Protein AF-A0A438EMU8-F1 (afdb_monomer)

Solvent-accessible surface area (backbone atoms only — not comparable to full-atom values): 4818 Å² total; per-residue (Å²): 131,91,80,73,84,73,59,92,87,68,49,71,46,82,44,73,46,84,89,39,80,45,80,42,74,70,58,93,92,57,79,93,80,73,55,71,72,54,30,59,75,46,70,56,86,82,77,95,72,93,78,84,85,80,60,95,85,57,76,93,73,84,87,77,135

Organism: Vitis vinifera (NCBI:txid29760)

Structure (mmCIF, N/CA/C/O backbone):
data_AF-A0A438EMU8-F1
#
_entry.id   AF-A0A438EMU8-F1
#
loop_
_atom_site.group_PDB
_atom_site.id
_atom_site.type_symbol
_atom_site.label_atom_id
_atom_site.label_alt_id
_atom_site.label_comp_id
_atom_site.label_asym_id
_atom_site.label_entity_id
_atom_site.label_seq_id
_atom_site.pdbx_PDB_ins_code
_atom_site.Cartn_x
_atom_site.Cartn_y
_atom_site.Cartn_z
_atom_site.occupancy
_atom_site.B_iso_or_equiv
_atom_site.auth_seq_id
_atom_site.auth_comp_id
_atom_site.auth_asym_id
_atom_site.auth_atom_id
_atom_site.pdbx_PDB_model_num
ATOM 1 N N . MET A 1 1 ? -14.430 17.387 12.138 1.00 39.66 1 MET A N 1
ATOM 2 C CA . MET A 1 1 ? -13.994 16.769 10.866 1.00 39.66 1 MET A CA 1
ATOM 3 C C . MET A 1 1 ? -12.517 17.083 10.679 1.00 39.66 1 MET A C 1
ATOM 5 O O . MET A 1 1 ? -12.216 18.261 10.491 1.00 39.66 1 MET A O 1
ATOM 9 N N . PRO A 1 2 ? -11.585 16.123 10.783 1.00 42.28 2 PRO A N 1
ATOM 10 C CA . PRO A 1 2 ? -10.193 16.404 10.462 1.00 42.28 2 PRO A CA 1
ATOM 11 C C . PRO A 1 2 ? -10.102 16.660 8.954 1.00 42.28 2 PRO A C 1
ATOM 13 O O . PRO A 1 2 ? -10.336 15.765 8.146 1.00 42.28 2 PRO A O 1
ATOM 16 N N . LYS A 1 3 ? -9.825 17.907 8.563 1.00 52.91 3 LYS A N 1
ATOM 17 C CA . LYS A 1 3 ? -9.588 18.268 7.164 1.00 52.91 3 LYS A CA 1
ATOM 18 C C . LYS A 1 3 ? -8.133 17.945 6.845 1.00 52.91 3 LYS A C 1
ATOM 20 O O . LYS A 1 3 ? -7.241 18.690 7.235 1.00 52.91 3 LYS A O 1
ATOM 25 N N . THR A 1 4 ? -7.892 16.823 6.170 1.00 57.84 4 THR A N 1
ATOM 26 C CA . THR A 1 4 ? -6.579 16.581 5.560 1.00 57.84 4 THR A CA 1
ATOM 27 C C . THR A 1 4 ? -6.443 17.465 4.315 1.00 57.84 4 THR A C 1
ATOM 29 O O . THR A 1 4 ? -7.425 17.617 3.583 1.00 57.84 4 THR A O 1
ATOM 32 N N . PRO A 1 5 ? -5.274 18.083 4.062 1.00 52.94 5 PRO A N 1
ATOM 33 C CA . PRO A 1 5 ? -5.057 18.853 2.845 1.00 52.94 5 PRO A CA 1
ATOM 34 C C . PRO A 1 5 ? -5.217 17.925 1.638 1.00 52.94 5 PRO A C 1
ATOM 36 O O . PRO A 1 5 ? -4.469 16.961 1.493 1.00 52.94 5 PRO A O 1
ATOM 39 N N . GLN A 1 6 ? -6.210 18.185 0.787 1.00 59.53 6 GLN A N 1
ATOM 40 C CA . GLN A 1 6 ? -6.322 17.517 -0.505 1.00 59.53 6 GLN A CA 1
ATOM 41 C C . GLN A 1 6 ? -5.178 18.038 -1.378 1.00 59.53 6 GLN A C 1
ATOM 43 O O . GLN A 1 6 ? -5.234 19.161 -1.885 1.00 59.53 6 GLN A O 1
ATOM 48 N N . SER A 1 7 ? -4.107 17.253 -1.512 1.00 62.22 7 SER A N 1
ATOM 49 C CA . SER A 1 7 ? -3.136 17.475 -2.578 1.00 62.22 7 SER A CA 1
ATOM 50 C C . SER A 1 7 ? -3.911 17.443 -3.895 1.00 62.22 7 SER A C 1
ATOM 52 O O . SER A 1 7 ? -4.669 16.514 -4.172 1.00 62.22 7 SER A O 1
ATOM 54 N N . LYS A 1 8 ? -3.826 18.540 -4.646 1.00 64.94 8 LYS A N 1
ATOM 55 C CA . LYS A 1 8 ? -4.666 18.824 -5.814 1.00 64.94 8 LYS A CA 1
ATOM 56 C C . LYS A 1 8 ? -4.619 17.647 -6.805 1.00 64.94 8 LYS A C 1
ATOM 58 O O . LYS A 1 8 ? -3.633 17.501 -7.517 1.00 64.94 8 LYS A O 1
ATOM 63 N N . GLY A 1 9 ? -5.673 16.825 -6.831 1.00 75.44 9 GLY A N 1
ATOM 64 C CA . GLY A 1 9 ? -5.860 15.731 -7.793 1.00 75.44 9 GLY A CA 1
ATOM 65 C C . GLY A 1 9 ? -5.707 14.301 -7.261 1.00 75.44 9 GLY A C 1
ATOM 66 O O . GLY A 1 9 ? -6.041 13.377 -7.994 1.00 75.44 9 GLY A O 1
ATOM 67 N N . LEU A 1 10 ? -5.264 14.084 -6.016 1.00 85.25 10 LEU A N 1
ATOM 68 C CA . LEU A 1 10 ? -5.222 12.731 -5.444 1.00 85.25 10 LEU A CA 1
ATOM 69 C C . LEU A 1 10 ? -6.548 12.382 -4.763 1.00 85.25 10 LEU A C 1
ATOM 71 O O . LEU A 1 10 ? -7.033 13.119 -3.900 1.00 85.25 10 LEU A O 1
ATOM 75 N N . MET A 1 11 ? -7.119 11.236 -5.130 1.00 92.94 11 MET A N 1
ATOM 76 C CA . MET A 1 11 ? -8.323 10.696 -4.507 1.00 92.94 11 MET A CA 1
ATOM 77 C C . MET A 1 11 ? -7.937 9.608 -3.513 1.00 92.94 11 MET A C 1
ATOM 79 O O . MET A 1 11 ? -7.131 8.737 -3.818 1.00 92.94 11 MET A O 1
ATOM 83 N N . TYR A 1 12 ? -8.530 9.653 -2.325 1.00 92.25 12 TYR A N 1
ATOM 84 C CA . TYR A 1 12 ? -8.346 8.627 -1.310 1.00 92.25 12 TYR A CA 1
ATOM 85 C C . TYR A 1 12 ? -9.694 8.068 -0.887 1.00 92.25 12 TYR A C 1
ATOM 87 O O . TYR A 1 12 ? -10.673 8.811 -0.817 1.00 92.25 12 TYR A O 1
ATOM 95 N N . VAL A 1 13 ? -9.714 6.785 -0.550 1.00 93.81 13 VAL A N 1
ATOM 96 C CA . VAL A 1 13 ? -10.888 6.091 -0.018 1.00 93.81 13 VAL A CA 1
ATOM 97 C C . VAL A 1 13 ? -10.557 5.447 1.319 1.00 93.81 13 VAL A C 1
ATOM 99 O O . VAL A 1 13 ? -9.420 5.040 1.564 1.00 93.81 13 VAL A O 1
ATOM 102 N N . GLU A 1 14 ? -11.555 5.370 2.192 1.00 96.31 14 GLU A N 1
ATOM 103 C CA . GLU A 1 14 ? -11.476 4.524 3.378 1.00 96.31 14 GLU A CA 1
ATOM 104 C C . GLU A 1 14 ? -11.797 3.084 2.975 1.00 96.31 14 GLU A C 1
ATOM 106 O O . GLU A 1 14 ? -12.807 2.820 2.323 1.00 96.31 14 GLU A O 1
ATOM 111 N N . ALA A 1 15 ? -10.923 2.158 3.354 1.00 95.31 15 ALA A N 1
ATOM 112 C CA . ALA A 1 15 ? -11.091 0.732 3.135 1.00 95.31 15 ALA A CA 1
ATOM 113 C C . ALA A 1 15 ? -10.999 -0.015 4.466 1.00 95.31 15 ALA A C 1
ATOM 115 O O . ALA A 1 15 ? -10.330 0.426 5.403 1.00 95.31 15 ALA A O 1
ATOM 116 N N . LEU A 1 16 ? -11.665 -1.165 4.538 1.00 97.19 16 LEU A N 1
ATOM 117 C CA . LEU A 1 16 ? -11.584 -2.074 5.672 1.00 97.19 16 LEU A CA 1
ATOM 118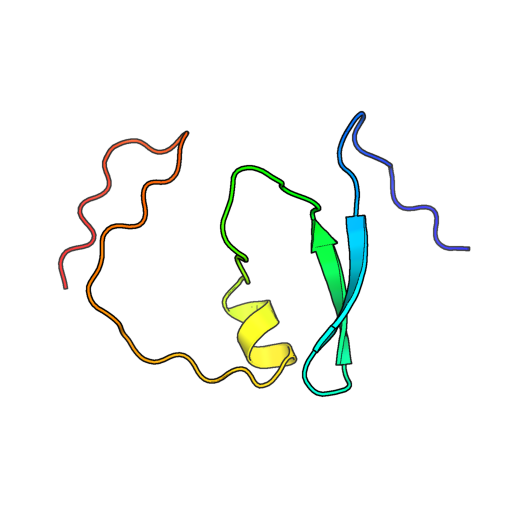 C C . LEU A 1 16 ? -10.785 -3.308 5.249 1.00 97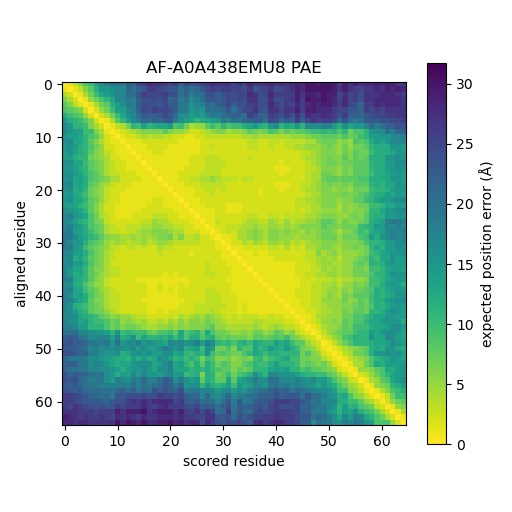.19 16 LEU A C 1
ATOM 120 O O . LEU A 1 16 ? -11.232 -4.068 4.394 1.00 97.19 16 LEU A O 1
ATOM 124 N N . VAL A 1 17 ? -9.613 -3.507 5.848 1.00 96.12 17 VAL A N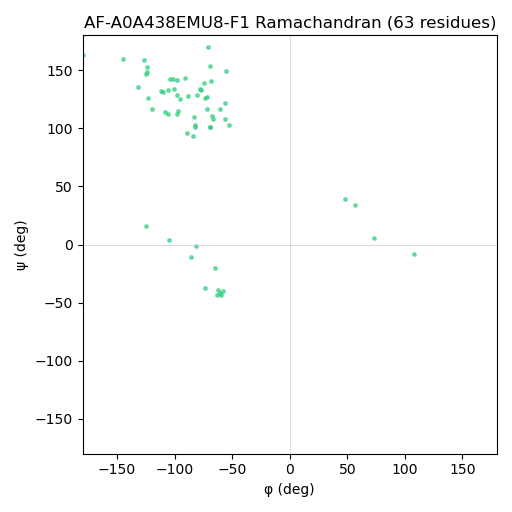 1
ATOM 125 C CA . VAL A 1 17 ? -8.736 -4.656 5.582 1.00 96.12 17 VAL A CA 1
ATOM 126 C C . VAL A 1 17 ? -8.487 -5.367 6.903 1.00 96.12 17 VAL A C 1
ATOM 128 O O . VAL A 1 17 ? -8.114 -4.724 7.882 1.00 96.12 17 VAL A O 1
ATOM 131 N N . ASN A 1 18 ? -8.758 -6.674 6.963 1.00 96.31 18 ASN A N 1
ATOM 132 C CA . ASN A 1 18 ? -8.702 -7.462 8.204 1.00 96.31 18 ASN A CA 1
ATOM 133 C C . ASN A 1 18 ? -9.433 -6.791 9.390 1.00 96.31 18 ASN A C 1
ATOM 135 O O . ASN A 1 18 ? -8.952 -6.780 10.519 1.00 96.31 18 ASN A O 1
ATOM 139 N N . GLY A 1 19 ? -10.588 -6.165 9.129 1.00 96.69 19 GLY A N 1
ATOM 140 C CA . GLY A 1 19 ? -11.383 -5.479 10.157 1.00 96.69 19 GLY A CA 1
ATOM 141 C C . GLY A 1 19 ? -10.798 -4.152 10.659 1.00 96.69 19 GLY A C 1
ATOM 142 O O . GLY A 1 19 ? -11.362 -3.546 11.568 1.00 96.69 19 GLY A O 1
ATOM 143 N N . LYS A 1 20 ? -9.702 -3.665 10.068 1.00 97.38 20 LYS A N 1
ATOM 144 C CA . LYS A 1 20 ? -9.057 -2.397 10.424 1.00 97.38 20 LYS A CA 1
ATOM 145 C C . LYS A 1 20 ? -9.256 -1.377 9.311 1.00 97.38 20 LYS A C 1
ATOM 147 O O . LYS A 1 20 ? -9.025 -1.663 8.137 1.00 97.38 20 LYS A O 1
ATOM 152 N N . ALA A 1 21 ? -9.684 -0.173 9.684 1.00 97.19 21 ALA A N 1
ATOM 153 C CA . ALA A 1 21 ? -9.825 0.923 8.734 1.00 97.19 21 ALA A CA 1
ATOM 154 C C . ALA A 1 21 ? -8.443 1.386 8.248 1.00 97.19 21 ALA A C 1
ATOM 156 O O . ALA A 1 21 ? 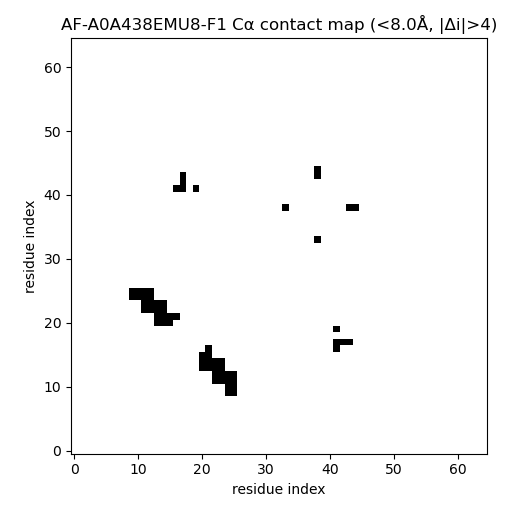-7.490 1.453 9.035 1.00 97.19 21 ALA A O 1
ATOM 157 N N . THR A 1 22 ? -8.333 1.711 6.964 1.00 96.75 22 THR A N 1
ATOM 158 C CA . THR A 1 22 ? -7.146 2.296 6.333 1.00 96.75 22 THR A CA 1
ATOM 159 C C . THR A 1 22 ? -7.541 3.289 5.241 1.00 96.75 22 THR A C 1
ATOM 161 O O . THR A 1 22 ? -8.662 3.257 4.734 1.00 96.75 22 THR A O 1
ATOM 164 N N . LYS A 1 23 ? -6.619 4.182 4.883 1.00 95.38 23 LYS A N 1
ATOM 165 C CA . LYS A 1 23 ? -6.785 5.161 3.811 1.00 95.38 23 LYS A CA 1
ATOM 166 C C . LYS A 1 23 ? -5.953 4.725 2.608 1.00 95.38 23 LYS A C 1
ATOM 168 O O . LYS A 1 23 ? -4.728 4.772 2.661 1.00 95.38 23 LYS A O 1
ATOM 173 N N . ALA A 1 24 ? -6.617 4.353 1.521 1.00 94.69 24 ALA A N 1
ATOM 174 C CA . ALA A 1 24 ? -5.979 3.937 0.277 1.00 94.69 24 ALA A CA 1
ATOM 175 C C . ALA A 1 24 ? -6.004 5.068 -0.757 1.00 94.69 24 ALA A C 1
ATOM 177 O O . ALA A 1 24 ? -6.986 5.808 -0.847 1.00 94.69 24 ALA A O 1
ATOM 178 N N . LEU A 1 25 ? -4.927 5.207 -1.532 1.00 94.62 25 LEU A N 1
ATOM 179 C CA . LEU A 1 25 ? -4.888 6.076 -2.707 1.00 94.62 25 LEU A CA 1
ATOM 180 C C . LEU A 1 25 ? -5.613 5.379 -3.864 1.00 94.62 25 LEU A C 1
ATOM 182 O O . LEU A 1 25 ? -5.372 4.203 -4.123 1.00 94.62 25 LEU A O 1
ATOM 186 N N . VAL A 1 26 ? -6.478 6.103 -4.567 1.00 92.06 26 VAL A N 1
ATOM 187 C CA . VAL A 1 26 ? -7.109 5.611 -5.792 1.00 92.06 26 VAL A CA 1
ATOM 188 C C . VAL A 1 26 ? -6.135 5.826 -6.944 1.00 92.06 26 VAL A C 1
ATOM 190 O O . VAL A 1 26 ? -5.984 6.942 -7.441 1.00 92.06 26 VAL A O 1
ATOM 193 N N . ASP A 1 27 ? -5.479 4.746 -7.355 1.00 90.06 27 ASP A N 1
ATOM 194 C CA . ASP A 1 27 ? -4.604 4.693 -8.522 1.00 90.06 27 ASP A CA 1
ATOM 195 C C . ASP A 1 27 ? -5.154 3.652 -9.505 1.00 90.06 27 ASP A C 1
ATOM 197 O O . ASP A 1 27 ? -5.268 2.473 -9.182 1.00 90.06 27 ASP A O 1
ATOM 201 N N . THR A 1 28 ? -5.549 4.098 -10.698 1.00 89.00 28 THR A N 1
ATOM 202 C CA . THR A 1 28 ? -6.115 3.214 -11.735 1.00 89.00 28 THR A CA 1
ATOM 203 C C . THR A 1 28 ? -5.043 2.559 -12.607 1.00 89.00 28 THR A C 1
ATOM 205 O O . THR A 1 28 ? -5.363 1.658 -13.380 1.00 89.00 28 THR A O 1
ATOM 208 N N . GLY A 1 29 ? -3.782 2.996 -12.498 1.00 87.75 29 GLY A N 1
ATOM 209 C CA . GLY A 1 29 ? -2.653 2.509 -13.293 1.00 87.75 29 GLY A CA 1
ATOM 210 C C . GLY A 1 29 ? -1.701 1.582 -12.536 1.00 87.75 29 GLY A C 1
ATOM 211 O O . GLY A 1 29 ? -0.675 1.192 -13.093 1.00 87.75 29 GLY A O 1
ATOM 212 N N . ALA A 1 30 ? -2.016 1.240 -11.286 1.00 84.50 30 ALA A N 1
ATOM 213 C CA . ALA A 1 30 ? -1.169 0.438 -10.414 1.00 84.50 30 ALA A CA 1
ATOM 214 C C . ALA A 1 30 ? -1.910 -0.778 -9.845 1.00 84.50 30 ALA A C 1
ATOM 216 O O . ALA A 1 30 ? -3.135 -0.8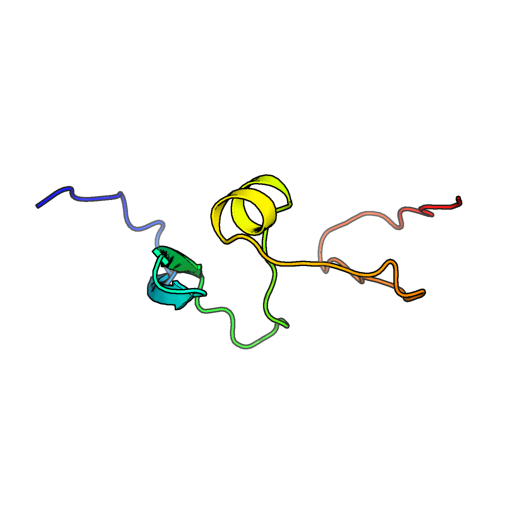09 -9.743 1.00 84.50 30 ALA A O 1
ATOM 217 N N . HIS A 1 31 ? -1.136 -1.778 -9.425 1.00 86.44 31 HIS A N 1
ATOM 218 C CA . HIS A 1 31 ? -1.621 -2.767 -8.469 1.00 86.44 31 HIS A CA 1
ATOM 219 C C . HIS A 1 31 ? -1.768 -2.135 -7.077 1.00 86.44 31 HIS A C 1
ATOM 221 O O . HIS A 1 31 ? -1.293 -1.030 -6.815 1.00 86.44 31 HIS A O 1
ATOM 227 N N . ASN A 1 32 ? -2.400 -2.861 -6.159 1.00 89.50 32 ASN A N 1
ATOM 228 C CA . ASN A 1 32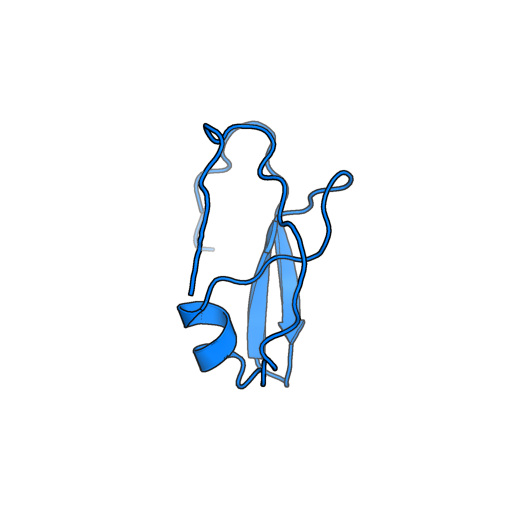 ? -2.530 -2.409 -4.782 1.00 89.50 32 ASN A CA 1
ATOM 229 C C . ASN A 1 32 ? -1.176 -2.507 -4.077 1.00 89.50 32 ASN A C 1
ATOM 231 O O . ASN A 1 32 ? -0.644 -3.601 -3.895 1.00 89.50 32 ASN A O 1
ATOM 235 N N . PHE A 1 33 ? -0.642 -1.365 -3.655 1.00 89.75 33 PHE A N 1
ATOM 236 C CA . PHE A 1 33 ? 0.568 -1.294 -2.848 1.00 89.75 33 PHE A CA 1
ATOM 237 C C . PHE A 1 33 ? 0.222 -0.987 -1.396 1.00 89.75 33 PHE A C 1
ATOM 239 O O . PHE A 1 33 ? -0.665 -0.186 -1.099 1.00 89.75 33 PHE A O 1
ATOM 246 N N . VAL A 1 34 ? 0.965 -1.610 -0.488 1.00 92.62 34 VAL A N 1
ATOM 247 C CA . VAL A 1 34 ? 0.891 -1.369 0.951 1.00 92.62 34 VAL A CA 1
ATOM 248 C C . VAL A 1 34 ? 2.314 -1.192 1.467 1.00 92.62 34 VAL A C 1
ATOM 250 O O . VAL A 1 34 ? 3.215 -1.921 1.056 1.00 92.62 34 VAL A O 1
ATOM 253 N N . SER A 1 35 ? 2.546 -0.194 2.322 1.00 92.69 35 SER A N 1
ATOM 254 C CA . SER A 1 35 ? 3.846 -0.067 2.985 1.00 92.69 35 SER A CA 1
ATOM 255 C C . SER A 1 35 ? 4.025 -1.204 3.988 1.00 92.69 35 SER A C 1
ATOM 257 O O . SER A 1 35 ? 3.047 -1.720 4.527 1.00 92.69 35 SER A O 1
ATOM 259 N N . GLU A 1 36 ? 5.265 -1.583 4.285 1.00 92.25 36 GLU A N 1
ATOM 260 C CA . GLU A 1 36 ? 5.528 -2.647 5.263 1.00 92.25 36 GLU A CA 1
ATOM 261 C C . GLU A 1 36 ? 4.923 -2.334 6.638 1.00 92.25 36 GLU A C 1
ATOM 263 O O . GLU A 1 36 ? 4.347 -3.208 7.285 1.00 92.25 36 GLU A O 1
ATOM 268 N N . ASP A 1 37 ? 5.003 -1.075 7.069 1.00 95.12 37 ASP A N 1
ATOM 269 C CA . ASP A 1 37 ? 4.426 -0.616 8.334 1.00 95.12 37 ASP A CA 1
ATOM 270 C C . ASP A 1 37 ? 2.910 -0.811 8.372 1.00 95.12 37 ASP A C 1
ATOM 272 O O . ASP A 1 37 ? 2.353 -1.275 9.371 1.00 95.12 37 ASP A O 1
ATOM 276 N N . GLU A 1 38 ? 2.247 -0.504 7.259 1.00 96.62 38 GLU A N 1
ATOM 277 C CA . GLU A 1 38 ? 0.808 -0.653 7.132 1.00 96.62 38 GLU A CA 1
ATOM 278 C C . GLU A 1 38 ? 0.406 -2.125 7.007 1.00 96.62 38 GLU A C 1
ATOM 280 O O . GLU A 1 38 ? -0.567 -2.544 7.628 1.00 96.62 38 GLU A O 1
ATOM 285 N N . ALA A 1 39 ? 1.190 -2.944 6.304 1.00 96.12 39 ALA A N 1
ATOM 286 C CA . ALA A 1 39 ? 0.982 -4.386 6.230 1.00 96.12 39 ALA A CA 1
ATOM 287 C C . ALA A 1 39 ? 1.055 -5.033 7.621 1.00 96.12 39 ALA A C 1
ATOM 289 O O . ALA A 1 39 ? 0.171 -5.813 7.978 1.00 96.12 39 ALA A O 1
ATOM 290 N N . ARG A 1 40 ? 2.036 -4.644 8.452 1.00 96.06 40 ARG A N 1
ATOM 291 C CA . ARG A 1 40 ? 2.127 -5.098 9.851 1.00 96.06 40 ARG A CA 1
ATOM 292 C C . ARG A 1 40 ? 0.926 -4.642 10.674 1.00 96.06 40 ARG A C 1
ATOM 294 O O . ARG A 1 40 ? 0.359 -5.443 11.415 1.00 96.06 40 ARG A O 1
ATOM 301 N N . ARG A 1 41 ? 0.492 -3.384 10.531 1.00 97.19 41 ARG A N 1
ATOM 302 C CA . ARG A 1 41 ? -0.691 -2.864 11.238 1.00 97.19 41 ARG A CA 1
ATOM 303 C C . ARG A 1 41 ? -1.962 -3.612 10.844 1.00 97.19 41 ARG A C 1
ATOM 305 O O . ARG A 1 41 ? -2.798 -3.875 11.705 1.00 97.19 41 ARG A O 1
ATOM 312 N N . LEU A 1 42 ? -2.103 -3.948 9.567 1.00 97.38 42 LEU A N 1
ATOM 313 C CA . LEU A 1 42 ? -3.235 -4.682 9.006 1.00 97.38 42 LEU A CA 1
ATOM 314 C C . LEU A 1 42 ? -3.136 -6.202 9.207 1.00 97.38 42 LEU A C 1
ATOM 316 O O . LEU A 1 42 ? -4.059 -6.913 8.824 1.00 97.38 42 LEU A O 1
ATOM 320 N N . GLU A 1 43 ? -2.064 -6.702 9.831 1.00 97.19 43 GLU A N 1
ATOM 321 C CA . GLU A 1 43 ? -1.811 -8.138 10.032 1.00 97.19 43 GLU A CA 1
ATOM 322 C C . GLU A 1 43 ? -1.790 -8.927 8.710 1.00 97.19 43 GLU A C 1
ATOM 324 O O . GLU A 1 43 ? -2.208 -10.082 8.637 1.00 97.19 43 GLU A O 1
ATOM 329 N N . LEU A 1 44 ? -1.306 -8.291 7.641 1.00 94.88 44 LEU A N 1
ATOM 330 C CA . LEU A 1 44 ? -1.107 -8.940 6.352 1.00 94.88 44 LEU A CA 1
ATOM 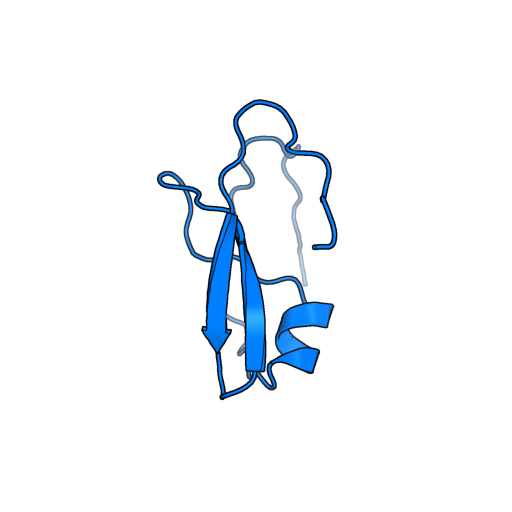331 C C . LEU A 1 44 ? 0.153 -9.803 6.401 1.00 94.88 44 LEU A C 1
ATOM 333 O O . LEU A 1 44 ? 1.214 -9.362 6.841 1.00 94.88 44 LEU A O 1
ATOM 337 N N . GLN A 1 45 ? 0.031 -11.034 5.914 1.00 92.25 45 GLN A N 1
ATOM 338 C CA . GLN A 1 45 ? 1.159 -11.934 5.714 1.00 92.25 45 GLN A CA 1
ATOM 339 C C . GLN A 1 45 ? 1.622 -11.811 4.265 1.00 92.25 45 GLN A C 1
ATOM 341 O O . GLN A 1 45 ? 0.826 -11.985 3.344 1.00 92.25 45 GLN A O 1
ATOM 346 N N . ALA A 1 46 ? 2.903 -11.512 4.070 1.00 86.25 46 ALA A N 1
ATOM 347 C CA . ALA A 1 46 ? 3.524 -11.483 2.754 1.00 86.25 46 ALA A CA 1
ATOM 348 C C . ALA A 1 46 ? 4.531 -12.631 2.643 1.00 86.25 46 ALA A C 1
ATOM 350 O O . ALA A 1 46 ? 5.365 -12.824 3.527 1.00 86.25 46 ALA A O 1
ATOM 351 N N . SER A 1 47 ? 4.469 -13.385 1.549 1.00 87.00 47 SER A N 1
ATOM 352 C CA . SER A 1 47 ? 5.541 -14.293 1.142 1.00 87.00 47 SER A CA 1
ATOM 353 C C . SER A 1 47 ? 6.504 -13.559 0.215 1.00 87.00 47 SER A C 1
ATOM 355 O O . SER A 1 47 ? 6.069 -12.771 -0.624 1.00 87.00 47 SER A O 1
ATOM 357 N N . LYS A 1 48 ? 7.808 -13.841 0.320 1.00 81.50 48 LYS A N 1
ATOM 358 C CA . LYS A 1 48 ? 8.781 -13.362 -0.671 1.00 81.50 48 LYS A CA 1
ATOM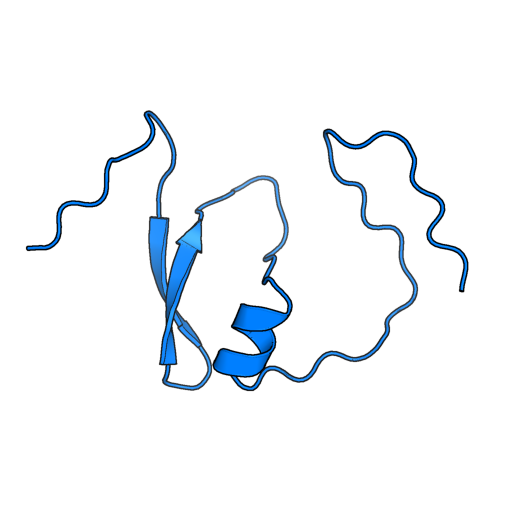 359 C C . LYS A 1 48 ? 8.480 -14.067 -1.994 1.00 81.50 48 LYS A C 1
ATOM 361 O O . LYS A 1 48 ? 8.707 -15.266 -2.120 1.00 81.50 48 LYS A O 1
ATOM 366 N N . GLU A 1 49 ? 7.945 -13.327 -2.954 1.00 78.12 49 GLU A N 1
ATOM 367 C CA . GLU A 1 49 ? 7.743 -13.795 -4.322 1.00 78.12 49 GLU A CA 1
ATOM 368 C C . GLU A 1 49 ? 8.796 -13.141 -5.222 1.00 78.12 49 GLU A C 1
ATOM 370 O O . GLU A 1 49 ? 9.082 -11.948 -5.106 1.00 78.12 49 GLU A O 1
AT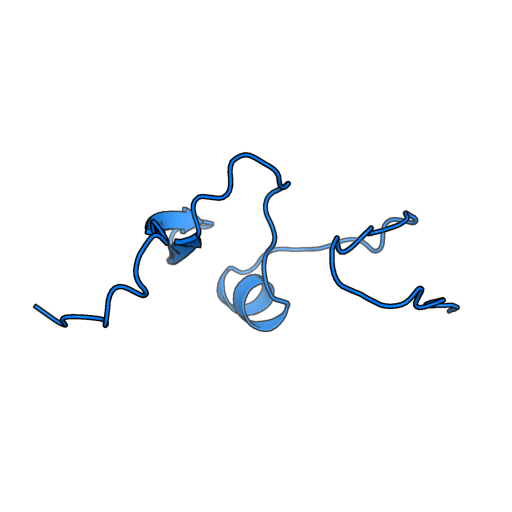OM 375 N N . GLY A 1 50 ? 9.440 -13.940 -6.074 1.00 69.69 50 GLY A N 1
ATOM 376 C CA . GLY A 1 50 ? 10.412 -13.430 -7.036 1.00 69.69 50 GLY A CA 1
ATOM 377 C C . GLY A 1 50 ? 9.696 -12.700 -8.170 1.00 69.69 50 GLY A C 1
ATOM 378 O O . GLY A 1 50 ? 8.824 -13.269 -8.816 1.00 69.69 50 GLY A O 1
ATOM 379 N N . GLY A 1 51 ? 10.068 -11.450 -8.438 1.00 73.12 51 GLY A N 1
ATOM 380 C CA . GLY A 1 51 ? 9.467 -10.656 -9.506 1.00 73.12 51 GLY A CA 1
ATOM 381 C C . GLY A 1 51 ? 10.090 -9.269 -9.610 1.00 73.12 51 GLY A C 1
ATOM 382 O O . GLY A 1 51 ? 10.771 -8.810 -8.694 1.00 73.12 51 GLY A O 1
ATOM 383 N N . TRP A 1 52 ? 9.872 -8.596 -10.740 1.00 68.69 52 TRP A N 1
ATOM 384 C CA . TRP A 1 52 ? 10.359 -7.233 -10.945 1.00 68.69 52 TRP A CA 1
ATOM 385 C C . TRP A 1 52 ? 9.249 -6.229 -10.631 1.00 68.69 52 TRP A C 1
ATOM 387 O O . TRP A 1 52 ? 8.251 -6.150 -11.346 1.00 68.69 52 TRP A O 1
ATOM 397 N N . LEU A 1 53 ? 9.436 -5.417 -9.589 1.00 74.75 53 LEU A N 1
ATOM 398 C CA . LEU A 1 53 ? 8.617 -4.228 -9.361 1.00 74.75 53 LEU A CA 1
ATOM 399 C C . LEU A 1 53 ? 9.174 -3.081 -10.205 1.00 74.75 53 LEU A C 1
ATOM 401 O O . LEU A 1 53 ? 10.261 -2.571 -9.937 1.00 74.75 53 LEU A O 1
ATOM 405 N N . LYS A 1 54 ? 8.455 -2.673 -11.251 1.00 67.69 54 LYS A N 1
ATOM 406 C CA . LYS A 1 54 ? 8.830 -1.487 -12.026 1.00 67.69 54 LYS A CA 1
ATOM 407 C C . LYS A 1 54 ? 8.166 -0.263 -11.409 1.00 67.69 54 LYS A C 1
ATOM 409 O O . LYS A 1 54 ? 7.020 0.047 -11.721 1.00 67.69 54 LYS A O 1
ATOM 414 N N . ALA A 1 55 ? 8.886 0.455 -10.554 1.00 68.06 55 ALA A N 1
ATOM 415 C CA . ALA A 1 55 ? 8.458 1.792 -10.175 1.00 68.06 55 ALA A CA 1
ATOM 416 C C . ALA A 1 55 ? 8.670 2.739 -11.370 1.00 68.06 55 ALA A C 1
ATOM 418 O O . ALA A 1 55 ? 9.746 2.804 -11.963 1.00 68.06 55 ALA A O 1
ATOM 419 N N . VAL A 1 56 ? 7.612 3.453 -11.758 1.00 58.19 56 VAL A N 1
ATOM 420 C CA . VAL A 1 56 ? 7.570 4.256 -12.997 1.00 58.19 56 VAL A CA 1
ATOM 421 C C . VAL A 1 56 ? 8.566 5.424 -12.987 1.00 58.19 56 VAL A C 1
ATOM 423 O O . VAL A 1 56 ? 8.936 5.919 -14.044 1.00 58.19 56 VAL A O 1
ATOM 426 N N . ASN A 1 57 ? 9.025 5.831 -11.799 1.00 66.44 57 ASN A N 1
ATOM 427 C CA . ASN A 1 57 ? 9.879 7.001 -11.582 1.00 66.44 57 ASN A CA 1
ATOM 428 C C . ASN A 1 57 ? 11.183 6.682 -10.827 1.00 66.44 57 ASN A C 1
ATOM 430 O O . ASN A 1 57 ? 11.823 7.593 -10.305 1.00 66.44 57 ASN A O 1
ATOM 434 N N . SER A 1 58 ? 11.580 5.411 -10.726 1.00 61.19 58 SER A N 1
ATOM 435 C CA . SER A 1 58 ? 12.850 5.035 -10.096 1.00 61.19 58 SER A CA 1
ATOM 436 C C . SER A 1 58 ? 13.937 4.808 -11.142 1.00 61.19 58 SER A C 1
ATOM 438 O O . SER A 1 58 ? 13.688 4.190 -12.179 1.00 61.19 58 SER A O 1
ATOM 440 N N . ALA A 1 59 ? 15.169 5.223 -10.835 1.00 56.25 59 ALA A N 1
ATOM 441 C CA . ALA A 1 59 ? 16.339 4.676 -11.515 1.00 56.25 59 ALA A CA 1
ATOM 442 C C . ALA A 1 59 ? 16.336 3.137 -11.370 1.00 56.25 59 ALA A C 1
ATOM 444 O O . ALA A 1 59 ? 15.819 2.642 -10.365 1.00 56.25 59 ALA A O 1
ATOM 445 N N . PRO A 1 60 ? 16.876 2.370 -12.335 1.00 50.88 60 PRO A N 1
ATOM 446 C CA . PRO A 1 60 ? 16.930 0.916 -12.230 1.00 50.88 60 PRO A CA 1
ATOM 447 C C . PRO A 1 60 ? 17.662 0.521 -10.943 1.00 50.88 60 PRO A C 1
ATOM 449 O O . PRO A 1 60 ? 18.874 0.700 -10.840 1.00 50.88 60 PRO A O 1
ATOM 452 N N . SER A 1 61 ? 16.939 0.016 -9.946 1.00 54.25 61 SER A N 1
ATOM 453 C CA . SER A 1 61 ? 17.543 -0.576 -8.760 1.00 54.25 61 SER A CA 1
ATOM 454 C C . SER A 1 61 ? 17.563 -2.088 -8.938 1.00 54.25 61 SER A C 1
ATOM 456 O O . SER A 1 61 ? 16.532 -2.758 -8.973 1.00 54.25 61 SER A O 1
ATOM 458 N N . HIS A 1 62 ? 18.770 -2.634 -9.070 1.00 44.88 62 HIS A N 1
ATOM 459 C CA . HIS A 1 62 ? 19.007 -4.045 -8.818 1.00 44.88 62 HIS A CA 1
ATOM 460 C C . HIS A 1 62 ? 18.841 -4.272 -7.314 1.00 44.88 62 HIS A C 1
ATOM 462 O O . HIS A 1 62 ? 19.741 -3.950 -6.543 1.00 44.88 62 HIS A O 1
ATOM 468 N N . HIS A 1 63 ? 17.698 -4.805 -6.884 1.00 48.12 63 HIS A N 1
ATOM 469 C CA . HIS A 1 63 ? 17.644 -5.481 -5.593 1.00 48.12 63 HIS A CA 1
ATOM 470 C C . HIS A 1 63 ? 18.131 -6.912 -5.833 1.00 48.12 63 HIS A C 1
ATOM 472 O O . HIS A 1 63 ? 17.380 -7.763 -6.308 1.00 48.12 63 HIS A O 1
ATOM 478 N N . MET A 1 64 ? 19.426 -7.135 -5.622 1.00 42.00 64 MET A N 1
ATOM 479 C CA . MET A 1 64 ? 20.007 -8.472 -5.556 1.00 42.00 64 MET A CA 1
ATOM 480 C C . MET A 1 64 ? 20.138 -8.857 -4.078 1.00 42.00 64 MET A C 1
ATOM 482 O O . MET A 1 64 ? 20.681 -8.075 -3.303 1.00 42.00 64 MET A O 1
ATOM 486 N N . GLU A 1 65 ? 19.613 -10.052 -3.780 1.00 41.88 65 GLU A N 1
ATOM 487 C CA . GLU A 1 65 ? 19.593 -10.828 -2.518 1.00 41.88 65 GLU A CA 1
ATOM 488 C C . GLU A 1 65 ? 18.643 -10.382 -1.388 1.00 41.88 65 GLU A C 1
ATOM 490 O O . GLU A 1 65 ? 18.847 -9.333 -0.747 1.00 41.88 65 GLU A O 1
#

Secondary structure (DSSP, 8-state):
-------TT--EEEEEETTEEEEEE--SSS-----HHHHHHTT------------TTS-------

Radius of gyration: 14.85 Å; Cα contacts (8 Å, |Δi|>4): 31; chains: 1; bounding box: 34×33×24 Å

Mean predicted aligned error: 10.17 Å

Foldseek 3Di:
DPDDDPPPPWDWDWDAALNDTDIAIDDPPDDGDDDPVRCVVSVHDDDDDDDDDDDPPDDDDPPDD

InterPro domains:
  IPR021109 Aspartic peptidase domain superfamily [G3DSA:2.40.70.10] (1-64)
  IPR021109 Aspartic peptidase domain superfamily [SSF50630] (8-44)

Nearest PDB structures (foldseek):
  4u1e-assembly1_G  TM=2.690E-01  e=8.786E+00  Saccharomyces cerevisiae S288C

Sequence (65 aa):
MPKTPQSKGLMYVEALVNGKATKALVDTGAHNFVSEDEARRLELQASKEGGWLKAVNSAPSHHME

pLDDT: mean 79.3, std 18.38, range [39.66, 97.38]